Protein AF-A0A936WYV5-F1 (afdb_monomer)

Solvent-accessible surface area (backbone atoms only — not comparable to full-atom values): 4515 Å² total; per-residue (Å²): 133,82,52,65,81,33,72,48,78,44,82,41,71,58,64,83,69,52,51,56,53,50,37,71,75,65,36,68,88,30,56,74,49,73,46,80,41,78,78,57,96,76,81,77,82,46,97,86,58,66,91,35,54,32,34,34,42,32,34,26,71,38,66,85,72,46,81,79,69,83,126

Sequence (71 aa):
MLKTEGVIFISIEKMKYNLKIFVQIFGYNYKCGIVSRLMKSGGNKGNYFSPNIDYILVYAKDKRFMLTLKV

Mean predicted aligned error: 8.07 Å

Nearest PDB structures (foldseek):
  1nw8-assembly1_A  TM=7.511E-01  e=1.053E-01  Cereibacter sphaeroides
  2cz4-assembly1_A  TM=4.405E-01  e=1.065E+00  Thermus thermophilus HB8
  6sgb-assembly1_FF  TM=4.392E-01  e=2.456E+00  Trypanosoma brucei brucei
  1r6y-assembly1_A  TM=3.441E-01  e=1.899E+00  Escherichia coli
  8ozo-assembly1_A  TM=3.988E-01  e=3.176E+00  Populus tremula

Foldseek 3Di:
DADQFDKDKDKFLDCPVVVVVCCVVQNPQFWPDKDWDFQDPPDQPDPPDRSRIIIITMGGNHCVSVPPDPD

Structure (mmCIF, N/CA/C/O backbone):
data_AF-A0A936WYV5-F1
#
_entry.id   AF-A0A936WYV5-F1
#
loop_
_atom_site.group_PDB
_atom_site.id
_atom_site.type_symbol
_atom_site.label_atom_id
_atom_site.label_alt_id
_atom_site.label_comp_id
_atom_site.label_asym_id
_atom_site.label_entity_id
_atom_site.label_seq_id
_atom_site.pdbx_PDB_ins_code
_atom_site.Cartn_x
_atom_site.Cartn_y
_atom_site.Cartn_z
_atom_site.occupancy
_atom_site.B_iso_or_equiv
_atom_site.auth_seq_id
_atom_site.auth_comp_id
_atom_site.auth_asym_id
_atom_site.auth_atom_id
_atom_site.pdbx_PDB_model_num
ATOM 1 N N . MET A 1 1 ? -4.133 14.722 8.761 1.00 68.94 1 MET A N 1
ATOM 2 C CA . MET A 1 1 ? -3.968 13.473 9.549 1.00 68.94 1 MET A CA 1
ATOM 3 C C . MET A 1 1 ? -5.028 12.468 9.123 1.00 68.94 1 MET A C 1
ATOM 5 O O . MET A 1 1 ? -6.120 12.897 8.773 1.00 68.94 1 MET A O 1
ATOM 9 N N . LEU A 1 2 ? -4.741 11.162 9.163 1.00 77.81 2 LEU A N 1
ATOM 10 C CA . LEU A 1 2 ? -5.766 10.145 8.901 1.00 77.81 2 LEU A CA 1
ATOM 11 C C . LEU A 1 2 ? -6.778 10.043 10.046 1.00 77.81 2 LEU A C 1
ATOM 13 O O . LEU A 1 2 ? -6.396 10.023 11.225 1.00 77.81 2 LEU A O 1
ATOM 17 N N . LYS A 1 3 ? -8.058 9.908 9.680 1.00 84.44 3 LYS A N 1
ATOM 18 C CA . LYS A 1 3 ? -9.118 9.454 10.589 1.00 84.44 3 LYS A CA 1
ATOM 19 C C . LYS A 1 3 ? -8.861 8.005 11.013 1.00 84.44 3 LYS A C 1
ATOM 21 O O . LYS A 1 3 ? -8.141 7.287 10.325 1.00 84.44 3 LYS A O 1
ATOM 26 N N . THR A 1 4 ? -9.428 7.588 12.142 1.00 84.25 4 THR A N 1
ATOM 27 C CA . THR A 1 4 ? -9.236 6.243 12.722 1.00 84.25 4 THR A CA 1
ATOM 28 C C . THR A 1 4 ? -9.595 5.123 11.744 1.00 84.25 4 THR A C 1
ATOM 30 O O . THR A 1 4 ? -8.856 4.155 11.630 1.00 84.25 4 THR A O 1
ATOM 33 N N . GLU A 1 5 ? -10.649 5.317 10.954 1.00 84.50 5 GLU A N 1
ATOM 34 C CA . GLU A 1 5 ? -11.106 4.379 9.916 1.00 84.50 5 GLU A CA 1
ATOM 35 C C . GLU A 1 5 ? -10.464 4.646 8.541 1.00 84.50 5 GLU A C 1
ATOM 37 O O . GLU A 1 5 ? -10.833 4.055 7.531 1.00 84.50 5 GLU A O 1
ATOM 42 N N . GLY A 1 6 ? -9.520 5.586 8.475 1.00 85.31 6 GLY A N 1
ATOM 43 C CA . GLY A 1 6 ? -8.890 5.995 7.230 1.00 85.31 6 GLY A CA 1
ATOM 44 C C . GLY A 1 6 ? -7.958 4.922 6.671 1.00 85.31 6 GLY A C 1
ATOM 45 O O . GLY A 1 6 ? -7.202 4.283 7.411 1.00 85.31 6 GLY A O 1
ATOM 46 N N . VAL A 1 7 ? -7.963 4.808 5.343 1.00 87.88 7 VAL A N 1
ATOM 47 C CA . VAL A 1 7 ? -7.085 3.932 4.562 1.00 87.88 7 VAL A CA 1
ATOM 48 C C . VAL A 1 7 ? -6.309 4.776 3.557 1.00 87.88 7 VAL A C 1
ATOM 50 O O . VAL A 1 7 ? -6.859 5.699 2.957 1.00 87.88 7 VAL A O 1
ATOM 53 N N . ILE A 1 8 ? -5.030 4.463 3.375 1.00 88.81 8 ILE A N 1
ATOM 54 C CA . ILE A 1 8 ? -4.164 5.050 2.353 1.00 88.81 8 ILE A CA 1
ATOM 55 C C . ILE A 1 8 ? -3.795 3.967 1.351 1.00 88.81 8 ILE A C 1
ATOM 57 O O . ILE A 1 8 ? -3.369 2.873 1.730 1.00 88.81 8 ILE A O 1
ATOM 61 N N . PHE A 1 9 ? -3.900 4.323 0.076 1.00 89.69 9 PHE A N 1
ATOM 62 C CA . PHE A 1 9 ? -3.422 3.535 -1.048 1.00 89.69 9 PHE A CA 1
ATOM 63 C C . PHE A 1 9 ? -2.239 4.266 -1.673 1.00 89.69 9 PHE A C 1
ATOM 65 O O . PHE A 1 9 ? -2.367 5.420 -2.084 1.00 89.69 9 PHE A O 1
ATOM 72 N N . ILE A 1 10 ? -1.082 3.611 -1.724 1.00 88.75 10 ILE A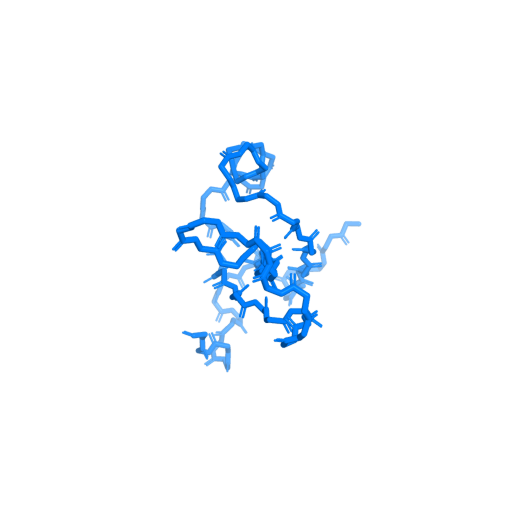 N 1
ATOM 73 C CA . ILE A 1 10 ? 0.157 4.207 -2.229 1.00 88.75 10 ILE A CA 1
ATOM 74 C C . ILE A 1 10 ? 0.631 3.380 -3.414 1.00 88.75 10 ILE A C 1
ATOM 76 O O . ILE A 1 10 ? 0.986 2.215 -3.247 1.00 88.75 10 ILE A O 1
ATOM 80 N N . SER A 1 11 ? 0.638 3.981 -4.602 1.00 89.12 11 SER A N 1
ATOM 81 C CA . SER A 1 11 ? 1.164 3.333 -5.806 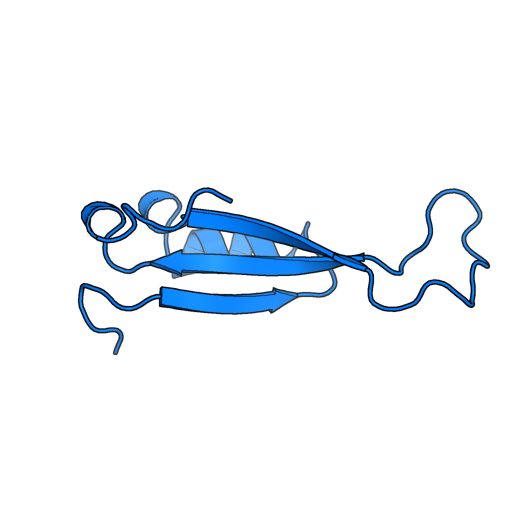1.00 89.12 11 SER A CA 1
ATOM 82 C C . SER A 1 11 ? 2.689 3.406 -5.807 1.00 89.12 11 SER A C 1
ATOM 84 O O . SER A 1 11 ? 3.258 4.479 -5.609 1.00 89.12 11 SER A O 1
ATOM 86 N N . ILE A 1 12 ? 3.348 2.270 -6.021 1.00 88.19 12 ILE A N 1
ATOM 87 C CA . ILE A 1 12 ? 4.801 2.154 -6.121 1.00 88.19 12 ILE A CA 1
ATOM 88 C C . ILE A 1 12 ? 5.170 1.254 -7.300 1.00 88.19 12 ILE A C 1
ATOM 90 O O . ILE A 1 12 ? 4.588 0.195 -7.493 1.00 88.19 12 ILE A O 1
ATOM 94 N N . GLU A 1 13 ? 6.199 1.623 -8.053 1.00 80.19 13 GLU A N 1
ATOM 95 C CA . GLU A 1 13 ? 6.691 0.777 -9.151 1.00 80.19 13 GLU A CA 1
ATOM 96 C C . GLU A 1 13 ? 7.697 -0.277 -8.663 1.00 80.19 13 GLU A C 1
ATOM 98 O O . GLU A 1 13 ? 7.784 -1.375 -9.200 1.00 80.19 13 GLU A O 1
ATOM 103 N N . LYS A 1 14 ? 8.474 0.032 -7.614 1.00 78.38 14 LYS A N 1
ATOM 104 C CA . LYS A 1 14 ? 9.533 -0.848 -7.091 1.00 78.38 14 LYS A CA 1
ATOM 105 C C . LYS A 1 14 ? 9.289 -1.214 -5.632 1.00 78.38 14 LYS A C 1
ATOM 107 O O . LYS A 1 14 ? 9.281 -0.352 -4.758 1.00 78.38 14 LYS A O 1
ATOM 112 N N . MET A 1 15 ? 9.170 -2.511 -5.353 1.00 76.88 15 MET A N 1
ATOM 113 C CA . MET A 1 15 ? 8.822 -3.021 -4.021 1.00 76.88 15 MET A CA 1
ATOM 114 C C . MET A 1 15 ? 9.980 -2.951 -3.007 1.00 76.88 15 MET A C 1
ATOM 116 O O . MET A 1 15 ? 9.787 -2.519 -1.872 1.00 76.88 15 MET A O 1
ATOM 120 N N . LYS A 1 16 ? 11.196 -3.355 -3.402 1.00 73.38 16 LYS A N 1
ATOM 121 C CA . LYS A 1 16 ? 12.289 -3.694 -2.463 1.00 73.38 16 LYS A CA 1
ATOM 122 C C . LYS A 1 16 ? 12.770 -2.524 -1.588 1.00 73.38 16 LYS A C 1
ATOM 124 O O . LYS A 1 16 ? 12.973 -2.709 -0.392 1.00 73.38 16 LYS A O 1
ATOM 129 N N . TYR A 1 17 ? 12.946 -1.337 -2.171 1.00 74.44 17 TYR A N 1
ATOM 130 C CA . TYR A 1 17 ? 13.439 -0.153 -1.451 1.00 74.44 17 TYR A CA 1
ATOM 131 C C . TYR A 1 17 ? 12.315 0.597 -0.735 1.00 74.44 17 TYR A C 1
ATOM 133 O O . TYR A 1 17 ? 12.453 0.968 0.429 1.00 74.44 17 TYR A O 1
ATOM 141 N N . ASN A 1 18 ? 11.173 0.744 -1.405 1.00 76.31 18 ASN A N 1
ATOM 142 C CA . ASN A 1 18 ? 10.060 1.537 -0.899 1.00 76.31 18 ASN A CA 1
ATOM 143 C C . ASN A 1 18 ? 9.410 0.884 0.325 1.00 76.31 18 ASN A C 1
ATOM 145 O O . ASN A 1 18 ? 9.094 1.573 1.291 1.00 76.31 18 ASN A O 1
ATOM 149 N N . LEU A 1 19 ? 9.276 -0.448 0.344 1.00 80.62 19 LEU A N 1
ATOM 150 C CA . LEU A 1 19 ? 8.597 -1.140 1.440 1.00 80.62 19 LEU A CA 1
ATOM 151 C C . LEU A 1 19 ? 9.279 -0.915 2.798 1.00 80.62 19 LEU A C 1
ATOM 153 O O . LEU A 1 19 ? 8.584 -0.702 3.786 1.00 80.62 19 LEU A O 1
ATOM 157 N N . LYS A 1 20 ? 10.620 -0.916 2.856 1.00 82.62 20 LYS A N 1
ATOM 158 C CA . LYS A 1 20 ? 11.356 -0.668 4.110 1.00 82.62 20 LYS A CA 1
ATOM 159 C C . LYS A 1 20 ? 11.071 0.724 4.670 1.00 82.62 20 LYS A C 1
ATOM 161 O O . LYS A 1 20 ? 10.789 0.849 5.857 1.00 82.62 20 LYS A O 1
ATOM 166 N N . ILE A 1 21 ? 11.089 1.739 3.810 1.00 85.19 21 ILE A N 1
ATOM 167 C CA . ILE A 1 21 ? 10.817 3.130 4.190 1.00 85.19 21 ILE A CA 1
ATOM 168 C C . ILE A 1 21 ? 9.380 3.263 4.706 1.00 85.19 21 ILE A C 1
ATOM 170 O O . ILE A 1 21 ? 9.153 3.828 5.772 1.00 85.19 21 ILE A O 1
ATOM 174 N N . PHE A 1 22 ? 8.408 2.670 4.009 1.00 83.38 22 PHE A N 1
ATOM 175 C CA . PHE A 1 22 ? 7.012 2.713 4.444 1.00 83.38 22 PHE A CA 1
ATOM 176 C C . PHE A 1 22 ? 6.768 1.950 5.751 1.00 83.38 22 PHE A C 1
ATOM 178 O O . PHE A 1 22 ? 6.000 2.419 6.588 1.00 83.38 22 PHE A O 1
ATOM 185 N N . VAL A 1 23 ? 7.447 0.821 5.981 1.00 83.69 23 VAL A N 1
ATOM 186 C CA . VAL A 1 23 ? 7.410 0.135 7.284 1.00 83.69 23 VAL A CA 1
ATOM 187 C C . VAL A 1 23 ? 8.022 0.999 8.388 1.00 83.69 23 VAL A C 1
ATOM 189 O O . VAL A 1 23 ? 7.497 0.993 9.495 1.00 83.69 23 VAL A O 1
ATOM 192 N N . GLN A 1 24 ? 9.077 1.764 8.109 1.00 85.44 24 GLN A N 1
ATOM 193 C CA . GLN A 1 24 ? 9.698 2.643 9.102 1.00 85.44 24 GLN A CA 1
ATOM 194 C C . GLN A 1 24 ? 8.826 3.864 9.442 1.00 85.44 24 GLN A C 1
ATOM 196 O O . GLN A 1 24 ? 8.764 4.253 10.603 1.00 85.44 24 GLN A O 1
ATOM 201 N N . ILE A 1 25 ? 8.132 4.445 8.456 1.00 85.19 25 ILE A N 1
ATOM 202 C CA . ILE A 1 25 ? 7.262 5.620 8.650 1.00 85.19 25 ILE A CA 1
ATOM 203 C C . ILE A 1 25 ? 5.936 5.233 9.310 1.00 85.19 25 ILE A C 1
ATOM 205 O O . ILE A 1 25 ? 5.495 5.887 10.251 1.00 85.19 25 ILE A O 1
ATOM 209 N N . PHE A 1 26 ? 5.277 4.194 8.794 1.00 81.25 26 PHE A N 1
ATOM 210 C CA . PHE A 1 26 ? 3.931 3.829 9.233 1.00 81.25 26 PHE A CA 1
ATOM 211 C C . PHE A 1 26 ? 3.930 2.742 10.298 1.00 81.25 26 PHE A C 1
ATOM 213 O O . PHE A 1 26 ? 2.968 2.656 11.042 1.00 81.25 26 PHE A O 1
ATOM 220 N N . GLY A 1 27 ? 4.975 1.924 10.403 1.00 81.50 27 GLY A N 1
ATOM 221 C CA . GLY A 1 27 ? 4.989 0.734 11.248 1.00 81.50 27 GLY A CA 1
ATOM 222 C C . GLY A 1 27 ? 4.348 -0.481 10.568 1.00 81.50 27 GLY A C 1
ATOM 223 O O . GLY A 1 27 ? 3.416 -0.379 9.768 1.00 81.50 27 GLY A O 1
ATOM 224 N N . TYR A 1 28 ? 4.829 -1.679 10.911 1.00 76.06 28 TYR A N 1
ATOM 225 C CA . TYR A 1 28 ? 4.333 -2.937 10.334 1.00 76.06 28 TYR A CA 1
ATOM 226 C C . TYR A 1 28 ? 2.861 -3.217 10.687 1.00 76.06 28 TYR A C 1
ATOM 228 O O . TYR A 1 28 ? 2.095 -3.750 9.882 1.00 76.06 28 TYR A O 1
ATOM 236 N N . ASN A 1 29 ? 2.439 -2.791 11.879 1.00 73.69 29 ASN A N 1
ATOM 237 C CA . ASN A 1 29 ? 1.104 -3.057 12.411 1.00 73.69 29 ASN A CA 1
ATOM 238 C C . ASN A 1 29 ? -0.019 -2.387 11.617 1.00 73.69 29 ASN A C 1
ATOM 240 O O . ASN A 1 29 ? -1.136 -2.887 11.650 1.00 73.69 29 ASN A O 1
ATOM 244 N N . TYR A 1 30 ? 0.276 -1.344 10.843 1.00 80.88 30 TYR A N 1
ATOM 245 C CA . TYR A 1 30 ? -0.708 -0.604 10.050 1.00 80.88 30 TYR A CA 1
ATOM 246 C C . TYR A 1 30 ? -0.797 -1.086 8.593 1.00 80.88 30 TYR A C 1
ATOM 248 O O . TYR A 1 30 ? -1.673 -0.649 7.852 1.00 80.88 30 TYR A O 1
ATOM 256 N N . LYS A 1 31 ? 0.078 -2.012 8.166 1.00 81.69 31 LYS A N 1
ATOM 257 C CA . LYS A 1 31 ? 0.075 -2.581 6.807 1.00 81.69 31 LYS A CA 1
ATOM 258 C C . LYS A 1 31 ? -1.072 -3.575 6.632 1.00 81.69 31 LYS A C 1
ATOM 260 O O . LYS A 1 31 ? -1.032 -4.644 7.241 1.00 81.69 31 LYS A O 1
ATOM 265 N N . CYS A 1 32 ? -2.032 -3.277 5.769 1.00 85.25 32 CYS A N 1
ATOM 266 C CA . CYS A 1 32 ? -3.148 -4.175 5.461 1.00 85.25 32 CYS A CA 1
ATOM 267 C C . CYS A 1 32 ? -2.794 -5.178 4.361 1.00 85.25 32 CYS A C 1
ATOM 269 O O . CYS A 1 32 ? -3.126 -6.350 4.480 1.00 85.25 32 CYS A O 1
ATOM 271 N N . GLY A 1 33 ? -2.070 -4.750 3.324 1.00 86.31 33 GLY A N 1
ATOM 272 C CA . GLY A 1 33 ? -1.753 -5.625 2.197 1.00 86.31 33 GLY A CA 1
ATOM 273 C C . GLY A 1 33 ? -0.911 -4.959 1.117 1.00 86.31 33 GLY A C 1
ATOM 274 O O . GLY A 1 33 ? -0.553 -3.782 1.218 1.00 86.31 33 GLY A O 1
ATOM 275 N N . ILE A 1 34 ? -0.568 -5.747 0.097 1.00 87.88 34 ILE A N 1
ATOM 276 C CA . ILE A 1 34 ? 0.102 -5.288 -1.122 1.00 87.88 34 ILE A CA 1
ATOM 277 C C . ILE A 1 34 ? -0.660 -5.879 -2.303 1.00 87.88 34 ILE A C 1
ATOM 279 O O . ILE A 1 34 ? -0.727 -7.097 -2.433 1.00 87.88 34 ILE A O 1
ATOM 283 N N . VAL A 1 35 ? -1.211 -5.020 -3.153 1.00 88.88 35 VAL A N 1
ATOM 284 C CA . VAL A 1 35 ? -1.868 -5.428 -4.400 1.00 88.88 35 VAL A CA 1
ATOM 285 C C . VAL A 1 35 ? -0.850 -5.317 -5.523 1.00 88.88 35 VAL A C 1
ATOM 287 O O . VAL A 1 35 ? -0.237 -4.265 -5.671 1.00 88.88 35 VAL A O 1
ATOM 290 N N . SER A 1 36 ? -0.669 -6.373 -6.313 1.00 86.94 36 SER A N 1
ATOM 291 C CA . SER A 1 36 ? 0.105 -6.294 -7.558 1.00 86.94 36 SER 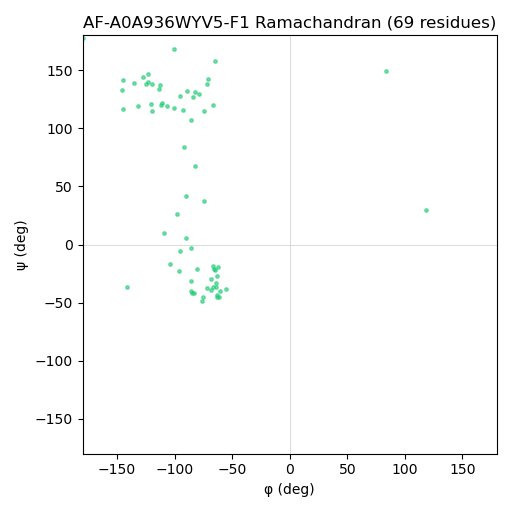A CA 1
ATOM 292 C C . SER A 1 36 ? -0.837 -5.910 -8.694 1.00 86.94 36 SER A C 1
ATOM 294 O O . SER A 1 36 ? -1.911 -6.498 -8.826 1.00 86.94 36 SER A O 1
ATOM 296 N N . ARG A 1 37 ? -0.458 -4.928 -9.505 1.00 85.19 37 ARG A N 1
ATOM 297 C CA . ARG A 1 37 ? -1.227 -4.454 -10.656 1.00 85.19 37 ARG A CA 1
ATOM 298 C C . ARG A 1 37 ? -0.398 -4.630 -11.923 1.00 85.19 37 ARG A C 1
ATOM 300 O O . ARG A 1 37 ? 0.801 -4.383 -11.935 1.00 85.19 37 ARG A O 1
ATOM 307 N N . LEU A 1 38 ? -1.043 -5.086 -12.994 1.00 81.88 38 LEU A N 1
ATOM 308 C CA . LEU A 1 38 ? -0.424 -5.181 -14.312 1.00 81.88 38 LEU A CA 1
ATOM 309 C C . LEU A 1 38 ? -0.728 -3.894 -15.085 1.00 81.88 38 LEU A C 1
ATOM 311 O O . LEU A 1 38 ? -1.888 -3.620 -15.386 1.00 81.88 38 LEU A O 1
ATOM 315 N N . MET A 1 39 ? 0.297 -3.112 -15.419 1.00 73.81 39 MET A N 1
ATOM 316 C CA . MET A 1 39 ? 0.109 -1.810 -16.068 1.00 73.81 39 MET A CA 1
ATOM 317 C C . MET A 1 39 ? -0.069 -1.903 -17.586 1.00 73.81 39 MET A C 1
ATOM 319 O O . MET A 1 39 ? -0.894 -1.192 -18.157 1.00 73.81 39 MET A O 1
ATOM 323 N N . LYS A 1 40 ? 0.711 -2.757 -18.263 1.00 71.25 40 LYS A N 1
ATOM 324 C CA . LYS A 1 40 ? 0.640 -2.968 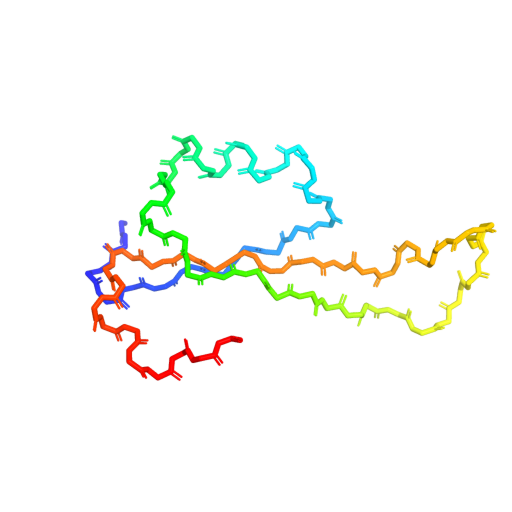-19.720 1.00 71.25 40 LYS A CA 1
ATOM 325 C C . LYS A 1 40 ? 0.933 -4.425 -20.069 1.00 71.25 40 LYS A C 1
ATOM 327 O O . LYS A 1 40 ? 1.928 -4.987 -19.617 1.00 71.25 40 LYS A O 1
ATOM 332 N N . SER A 1 41 ? 0.100 -5.018 -20.917 1.00 63.75 41 SER A N 1
ATOM 333 C CA . SER A 1 41 ? 0.293 -6.364 -21.475 1.00 63.75 41 SER A CA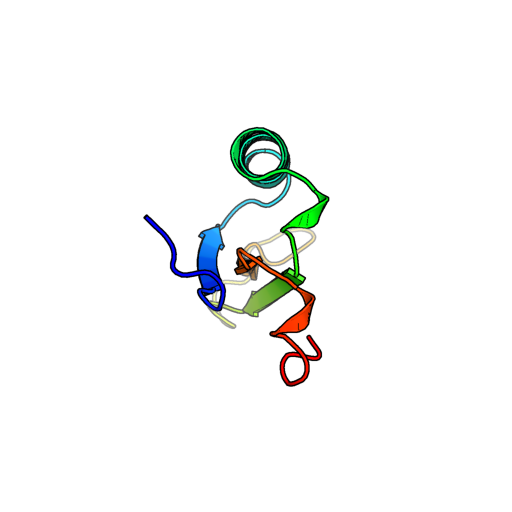 1
ATOM 334 C C . SER A 1 41 ? 1.267 -6.392 -22.666 1.00 63.75 41 SER A C 1
ATOM 336 O O . SER A 1 41 ? 1.846 -7.435 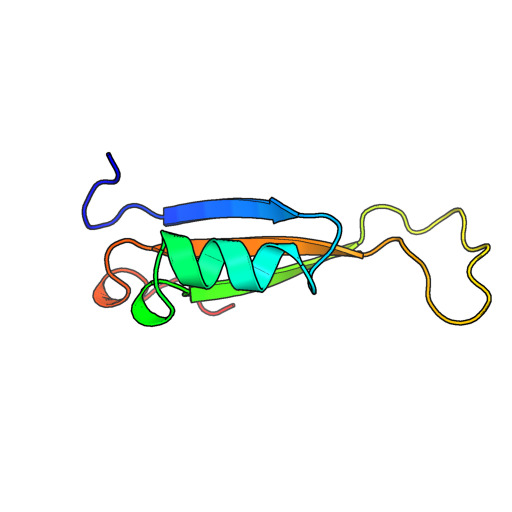-22.952 1.00 63.75 41 SER A O 1
ATOM 338 N N . GLY A 1 42 ? 1.494 -5.254 -23.338 1.00 59.69 42 GLY A N 1
ATOM 339 C CA . GLY A 1 42 ? 2.357 -5.133 -24.523 1.00 59.69 42 GLY A CA 1
ATOM 340 C C . GLY A 1 42 ? 3.623 -4.301 -24.281 1.00 59.69 42 GLY A C 1
ATOM 341 O O . GLY A 1 42 ? 3.562 -3.249 -23.647 1.00 59.69 42 GLY A O 1
ATOM 342 N N . GLY A 1 43 ? 4.764 -4.770 -24.802 1.00 57.50 43 GLY A N 1
ATOM 343 C CA . GLY A 1 43 ? 6.103 -4.183 -24.596 1.00 57.50 43 GLY A CA 1
ATOM 344 C C . GLY A 1 43 ? 7.091 -5.126 -23.897 1.00 57.50 43 GLY A C 1
ATOM 345 O O . GLY A 1 43 ? 7.956 -4.691 -23.144 1.00 57.50 43 GLY A O 1
ATOM 346 N N . ASN A 1 44 ? 6.926 -6.434 -24.099 1.00 52.69 44 ASN A N 1
ATOM 347 C CA . ASN A 1 44 ? 7.572 -7.483 -23.322 1.00 52.69 44 ASN A CA 1
ATOM 348 C C . ASN A 1 44 ? 9.012 -7.782 -23.794 1.00 52.69 44 ASN A C 1
ATOM 350 O O . ASN A 1 44 ? 9.282 -8.840 -24.350 1.00 52.69 44 ASN A O 1
ATOM 354 N N . LYS A 1 45 ? 9.939 -6.832 -23.608 1.00 59.81 45 LYS A N 1
ATOM 355 C CA . LYS A 1 45 ? 11.384 -7.020 -23.874 1.00 59.81 45 L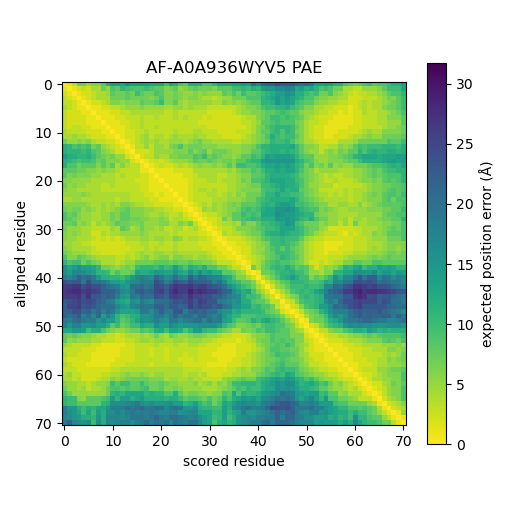YS A CA 1
ATOM 356 C C . LYS A 1 45 ? 12.185 -7.359 -22.606 1.00 59.81 45 LYS A C 1
ATOM 358 O O . LYS A 1 45 ? 13.361 -7.025 -22.503 1.00 59.81 45 LYS A O 1
ATOM 363 N N . GLY A 1 46 ? 11.546 -7.956 -21.601 1.00 58.31 46 GLY A N 1
ATOM 364 C CA . GLY A 1 46 ? 12.244 -8.443 -20.412 1.00 58.31 46 GLY A CA 1
ATOM 365 C C . GLY A 1 46 ? 12.821 -9.833 -20.670 1.00 58.31 46 GLY A C 1
ATOM 366 O O . GLY A 1 46 ? 12.077 -10.725 -21.056 1.00 58.31 46 GLY A O 1
ATOM 367 N N . ASN A 1 47 ? 14.119 -10.040 -20.426 1.00 58.41 47 ASN A N 1
ATOM 368 C CA . ASN A 1 47 ? 14.768 -11.346 -20.636 1.00 58.41 47 ASN A CA 1
ATOM 369 C C . ASN A 1 47 ? 14.274 -12.458 -19.686 1.00 58.41 47 ASN A C 1
ATOM 371 O O . ASN A 1 47 ? 14.499 -13.626 -19.976 1.00 58.41 47 ASN A O 1
ATOM 375 N N . TYR A 1 48 ? 13.632 -12.113 -18.559 1.00 62.50 48 TYR A N 1
ATOM 376 C CA . TYR A 1 48 ? 13.223 -13.087 -17.529 1.00 62.50 48 TYR A CA 1
ATOM 377 C C . TYR A 1 48 ? 11.853 -12.794 -16.894 1.00 62.50 48 TYR A C 1
ATOM 379 O O . TYR A 1 48 ? 11.100 -13.721 -16.622 1.00 62.50 48 TYR A O 1
ATOM 387 N N . PHE A 1 49 ? 11.497 -11.521 -16.682 1.00 59.09 49 PHE A N 1
ATOM 388 C CA . PHE A 1 49 ? 10.186 -11.101 -16.169 1.00 59.09 49 PHE A CA 1
ATOM 389 C C . PHE A 1 49 ? 9.777 -9.776 -16.819 1.00 59.09 49 PHE A C 1
ATOM 391 O O . PHE A 1 49 ? 10.624 -8.899 -17.009 1.00 59.09 49 PHE A O 1
ATOM 398 N N . SER A 1 50 ? 8.494 -9.609 -17.150 1.00 57.09 50 SER A N 1
ATOM 399 C CA . SER A 1 50 ? 7.962 -8.339 -17.654 1.00 57.09 50 SER A CA 1
ATOM 400 C C . SER A 1 50 ? 8.025 -7.286 -16.541 1.00 57.09 50 SER A C 1
ATOM 402 O O . SER A 1 50 ? 7.380 -7.484 -15.508 1.00 57.09 50 SER A O 1
ATOM 404 N N . PRO A 1 51 ? 8.736 -6.157 -16.710 1.00 64.75 51 PRO A N 1
ATOM 405 C CA . PRO A 1 51 ? 8.809 -5.083 -15.713 1.00 64.75 51 PRO A CA 1
ATOM 406 C C . PRO A 1 51 ? 7.512 -4.249 -15.664 1.00 64.75 51 PRO A C 1
ATOM 408 O O . PRO A 1 51 ? 7.543 -3.032 -15.518 1.00 64.75 51 PRO A O 1
ATOM 411 N N . ASN A 1 52 ? 6.362 -4.903 -15.817 1.00 75.75 52 ASN A N 1
ATOM 412 C CA . ASN A 1 52 ? 5.068 -4.268 -16.054 1.00 75.75 52 ASN A CA 1
ATOM 413 C C . ASN A 1 52 ? 4.147 -4.390 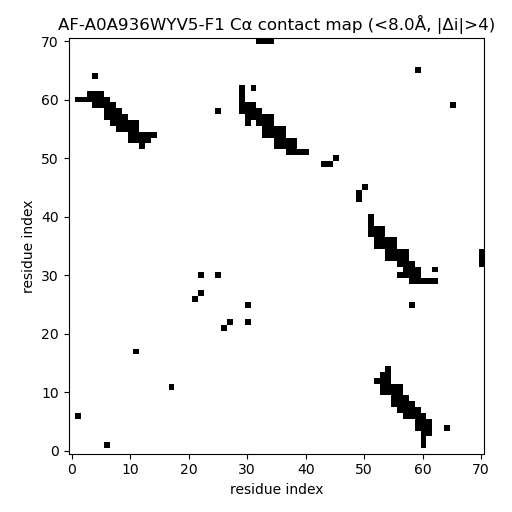-14.834 1.00 75.75 52 ASN A C 1
ATOM 415 O O . ASN A 1 52 ? 2.948 -4.132 -14.950 1.00 75.75 52 ASN A O 1
ATOM 419 N N . ILE A 1 53 ? 4.696 -4.840 -13.702 1.00 80.75 53 ILE A N 1
ATOM 420 C CA . ILE A 1 53 ? 3.982 -4.975 -12.439 1.00 80.75 53 ILE A CA 1
ATOM 421 C C . ILE A 1 53 ? 4.331 -3.776 -11.564 1.00 80.75 53 ILE A C 1
ATOM 423 O O . ILE A 1 53 ? 5.488 -3.611 -11.177 1.00 80.75 53 ILE A O 1
ATOM 427 N N . ASP A 1 54 ? 3.327 -2.969 -11.239 1.00 86.88 54 ASP A N 1
ATOM 428 C CA . ASP A 1 54 ? 3.384 -2.012 -10.142 1.00 86.88 54 ASP A CA 1
ATOM 429 C C . ASP A 1 54 ? 2.647 -2.578 -8.921 1.00 86.88 54 ASP A C 1
ATOM 431 O O . ASP A 1 54 ? 1.959 -3.601 -8.979 1.00 86.88 54 ASP A O 1
ATOM 435 N N . TYR A 1 55 ? 2.819 -1.931 -7.776 1.00 87.19 55 TYR A N 1
ATOM 436 C CA . TYR A 1 55 ? 2.234 -2.365 -6.518 1.00 87.19 55 TYR A CA 1
ATOM 437 C C . TYR A 1 55 ? 1.454 -1.231 -5.869 1.00 87.19 55 TYR A C 1
ATOM 439 O O . TYR A 1 55 ? 1.868 -0.075 -5.892 1.00 87.19 55 TYR A O 1
ATOM 447 N N . ILE A 1 56 ? 0.352 -1.570 -5.211 1.00 90.06 56 ILE A N 1
ATOM 448 C CA . ILE A 1 56 ? -0.343 -0.676 -4.291 1.00 90.06 56 ILE A CA 1
ATOM 449 C C . ILE A 1 56 ? -0.083 -1.167 -2.879 1.00 90.06 56 ILE A C 1
ATOM 451 O O . ILE A 1 56 ? -0.476 -2.279 -2.520 1.00 90.06 56 ILE A O 1
ATOM 455 N N . LEU A 1 57 ? 0.546 -0.332 -2.060 1.00 89.31 57 LEU A N 1
ATOM 456 C CA . LEU A 1 57 ? 0.598 -0.557 -0.625 1.00 89.31 57 LEU A CA 1
ATOM 457 C C . LEU A 1 57 ? -0.691 -0.047 0.015 1.00 89.31 57 LEU A C 1
ATOM 459 O O . LEU A 1 57 ? -1.098 1.091 -0.232 1.00 89.31 57 LEU A O 1
ATOM 463 N N . VAL A 1 58 ? -1.299 -0.876 0.858 1.00 89.50 58 VAL A N 1
ATOM 464 C CA . VAL A 1 58 ? -2.514 -0.530 1.598 1.00 89.50 58 VAL A CA 1
ATOM 465 C C . VAL A 1 58 ? -2.175 -0.423 3.079 1.00 89.50 58 VAL A C 1
ATOM 467 O O . VAL A 1 58 ? -1.735 -1.403 3.689 1.00 89.50 58 VAL A O 1
ATOM 470 N N . TYR A 1 59 ? -2.393 0.757 3.654 1.00 88.50 59 TYR A N 1
ATOM 471 C CA . TYR A 1 59 ? -2.210 1.026 5.081 1.00 88.50 59 TYR A CA 1
ATOM 472 C C . TYR A 1 59 ? -3.496 1.586 5.679 1.00 88.50 59 TYR A C 1
ATOM 474 O O . TYR A 1 59 ? -4.119 2.457 5.081 1.00 88.50 59 TYR A O 1
ATOM 482 N N . ALA A 1 60 ? -3.871 1.133 6.871 1.00 88.25 60 ALA A N 1
ATOM 483 C CA . ALA A 1 60 ? -5.006 1.674 7.615 1.00 88.25 60 ALA A CA 1
ATOM 484 C C . ALA A 1 60 ? -4.548 2.145 8.988 1.00 88.25 60 ALA A C 1
ATOM 486 O O . ALA A 1 60 ? -3.659 1.537 9.583 1.00 88.25 60 ALA A O 1
ATOM 487 N N . LYS A 1 61 ? -5.170 3.209 9.504 1.00 85.94 61 LYS A N 1
ATOM 488 C CA . LYS A 1 61 ? -4.870 3.700 10.857 1.00 85.94 61 LYS A CA 1
ATOM 489 C C . LYS A 1 61 ? -5.333 2.725 11.943 1.00 85.94 61 LYS A C 1
ATOM 491 O O . LYS A 1 61 ? -4.691 2.640 12.981 1.00 85.94 61 LYS A O 1
ATOM 496 N N . ASP A 1 62 ? -6.390 1.960 11.699 1.00 84.12 62 ASP A N 1
ATOM 497 C CA . ASP A 1 62 ? -6.802 0.866 12.572 1.00 84.12 62 ASP A CA 1
ATOM 498 C C . ASP A 1 62 ? -7.367 -0.292 11.741 1.00 84.12 62 ASP A C 1
ATOM 500 O O . ASP A 1 62 ? -8.383 -0.169 11.057 1.00 84.12 62 ASP A O 1
ATOM 504 N N . LYS A 1 63 ? -6.686 -1.442 11.800 1.00 74.12 63 LYS A N 1
ATOM 505 C CA . LYS A 1 63 ? -7.050 -2.651 11.050 1.00 74.12 63 LYS A CA 1
ATOM 506 C C . LYS A 1 63 ? -8.386 -3.251 11.473 1.00 74.12 63 LYS A C 1
ATOM 508 O O . LYS A 1 63 ? -8.984 -3.972 10.680 1.00 74.12 63 LYS A O 1
ATOM 513 N N . ARG A 1 64 ? -8.869 -2.968 12.687 1.00 79.06 64 ARG A N 1
ATOM 514 C CA . ARG A 1 64 ? -10.135 -3.526 13.196 1.00 79.06 64 ARG A CA 1
ATOM 515 C C . ARG A 1 64 ? -11.340 -3.084 12.370 1.00 79.06 64 ARG A C 1
ATOM 517 O O . ARG A 1 64 ? -12.313 -3.819 12.273 1.00 79.06 64 ARG A O 1
ATOM 524 N N . PHE A 1 65 ? -11.243 -1.925 11.724 1.00 70.75 65 PHE A N 1
ATOM 525 C CA . PHE A 1 65 ? -12.289 -1.392 10.855 1.00 70.75 65 PHE A CA 1
ATOM 526 C C . PHE A 1 65 ? -12.196 -1.919 9.410 1.00 70.75 65 PHE A C 1
ATOM 528 O O . PHE A 1 65 ? -13.073 -1.646 8.598 1.00 70.75 65 PHE A O 1
ATOM 535 N N . MET A 1 66 ? -11.178 -2.727 9.077 1.00 68.50 66 MET A N 1
ATOM 536 C CA . MET A 1 66 ? -11.007 -3.354 7.757 1.00 68.50 66 MET A CA 1
ATOM 537 C C . MET A 1 66 ? -11.685 -4.733 7.657 1.00 68.50 66 MET A C 1
ATOM 539 O O . MET A 1 66 ? -11.127 -5.655 7.068 1.00 68.50 66 MET A O 1
ATOM 543 N N . LEU A 1 67 ? -12.895 -4.903 8.199 1.00 63.00 67 LEU A N 1
ATOM 544 C CA . LEU A 1 67 ? -13.635 -6.175 8.101 1.00 63.00 67 LEU A CA 1
ATOM 545 C C . LEU A 1 67 ? -13.984 -6.567 6.647 1.00 63.00 67 LEU A C 1
ATOM 547 O O . LEU A 1 67 ? -14.220 -7.741 6.369 1.00 63.00 67 LEU A O 1
ATOM 551 N N . THR A 1 68 ? -13.964 -5.607 5.716 1.00 59.69 68 THR A N 1
ATOM 552 C CA . THR A 1 68 ? -14.410 -5.797 4.324 1.00 59.69 68 THR A CA 1
ATOM 553 C C . THR A 1 68 ? -13.267 -5.919 3.306 1.00 59.69 68 THR A C 1
ATOM 555 O O . THR A 1 68 ? -13.494 -6.410 2.204 1.00 59.69 68 THR A O 1
ATOM 558 N N . LEU A 1 69 ? -12.029 -5.522 3.639 1.00 58.94 69 LEU A N 1
ATOM 559 C CA . LEU A 1 69 ? -10.886 -5.669 2.723 1.00 58.94 69 LEU A CA 1
ATOM 560 C C . LEU A 1 69 ? -10.172 -7.006 2.966 1.00 58.94 69 LEU A C 1
ATOM 562 O O . LEU A 1 69 ? -9.171 -7.080 3.677 1.00 58.94 69 LEU A O 1
ATOM 566 N N . LYS A 1 70 ? -10.683 -8.073 2.350 1.00 55.19 70 LYS A N 1
ATOM 567 C CA . LYS A 1 70 ? -9.881 -9.274 2.086 1.00 55.19 70 LYS A CA 1
ATOM 568 C C . LYS A 1 70 ? -9.153 -9.050 0.761 1.00 55.19 70 LYS A C 1
ATOM 570 O O . LYS A 1 70 ? -9.802 -8.999 -0.280 1.00 55.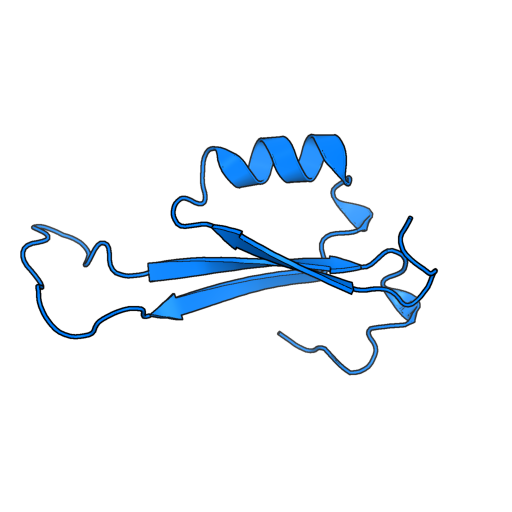19 70 LYS A O 1
ATOM 575 N N . VAL A 1 71 ? -7.843 -8.819 0.840 1.00 55.47 71 VAL A N 1
ATOM 576 C CA . VAL A 1 71 ? -6.936 -8.690 -0.315 1.00 55.47 71 VAL A CA 1
ATOM 577 C C . VAL A 1 71 ? -6.436 -10.066 -0.721 1.00 55.47 71 VAL A C 1
ATOM 579 O O . VAL A 1 71 ? -6.129 -10.846 0.209 1.00 55.47 71 VAL A O 1
#

Radius of gyration: 14.42 Å; Cα contacts (8 Å, |Δi|>4): 94; chains: 1; bounding box: 29×27×38 Å

Secondary structure (DSSP, 8-state):
---TT-EEEEEES-HHHHHHHHHHHH-GGGEEEEEEEE--SS----SSS-S-EEEEEEEES-GGG-SS---

pLDDT: mean 77.05, std 11.08, range [52.69, 90.06]